Protein AF-A0A9D4JRZ1-F1 (afdb_monomer)

pLDDT: mean 73.46, std 12.64, range [44.56, 87.25]

Foldseek 3Di:
DWDWDDDPNDTKIKDWDWDDDPPAIEIEIDTHPRRPDDDDPPKDKDKPPWDWDADPNHIYTYDDPPMDMDIHDPPPPPPPPPPVVVCVVVVVVVVPPD

Nearest PDB structures (foldseek):
  8x70-assembly3_C  TM=7.665E-01  e=1.468E-02  Homo sapiens
  2oq0-assembly3_C  TM=7.771E-01  e=1.999E-02  Homo sapiens
  5yzp-assembly1_A  TM=7.568E-01  e=3.706E-02  Mus musculus domesticus
  4qgu-assembly1_B  TM=7.749E-01  e=4.193E-02  Homo sapiens
  5z7d-assembly1_A  TM=7.566E-01  e=8.795E-02  Mus musculus

Solvent-accessible surface area (backbone atoms only — not comparable to full-atom values): 6206 Å² total; per-residue (Å²): 97,79,45,77,44,72,61,88,94,43,84,37,49,34,27,51,45,81,48,71,57,100,87,51,71,38,39,36,38,30,50,52,78,58,52,75,58,90,79,55,96,84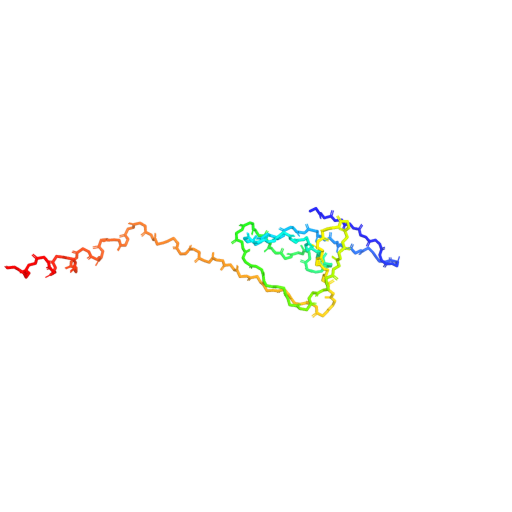,50,49,72,50,77,43,70,58,47,78,44,77,56,98,87,43,50,32,36,37,60,52,98,78,33,48,76,47,79,45,74,70,77,74,74,75,73,63,89,72,65,65,69,79,52,55,72,63,61,54,61,67,72,65,78,119

Structure (mmCIF, N/CA/C/O backbone):
data_AF-A0A9D4JRZ1-F1
#
_entry.id   AF-A0A9D4JRZ1-F1
#
loop_
_atom_site.group_PDB
_atom_site.id
_atom_site.type_symbol
_atom_site.label_atom_id
_atom_site.label_alt_id
_atom_site.label_comp_id
_atom_site.label_asym_id
_atom_site.label_entity_id
_atom_site.label_seq_id
_atom_site.pdbx_PDB_ins_code
_atom_site.Cartn_x
_atom_site.Cartn_y
_atom_site.Cartn_z
_atom_site.occupancy
_atom_site.B_iso_or_equiv
_atom_site.auth_seq_id
_atom_site.auth_comp_id
_atom_site.auth_asym_id
_atom_site.auth_atom_id
_atom_site.pdbx_PDB_model_num
ATOM 1 N N . MET A 1 1 ? -8.845 3.555 -6.463 1.00 57.84 1 MET A N 1
ATOM 2 C CA . MET A 1 1 ? -8.816 4.369 -7.699 1.00 57.84 1 MET A CA 1
ATOM 3 C C . MET A 1 1 ? -7.438 4.187 -8.307 1.00 57.84 1 MET A C 1
ATOM 5 O O . MET A 1 1 ? -6.460 4.399 -7.598 1.00 57.84 1 MET A O 1
ATOM 9 N N . GLU A 1 2 ? -7.357 3.679 -9.534 1.00 73.50 2 GLU A N 1
ATOM 10 C CA . GLU A 1 2 ? -6.080 3.524 -10.242 1.00 73.50 2 GLU A CA 1
ATOM 11 C C . GLU A 1 2 ? -5.784 4.812 -11.004 1.00 73.50 2 GLU A C 1
ATOM 13 O O . GLU A 1 2 ? -6.688 5.413 -11.584 1.00 73.50 2 GLU A O 1
ATOM 18 N N . ARG A 1 3 ? -4.535 5.267 -10.939 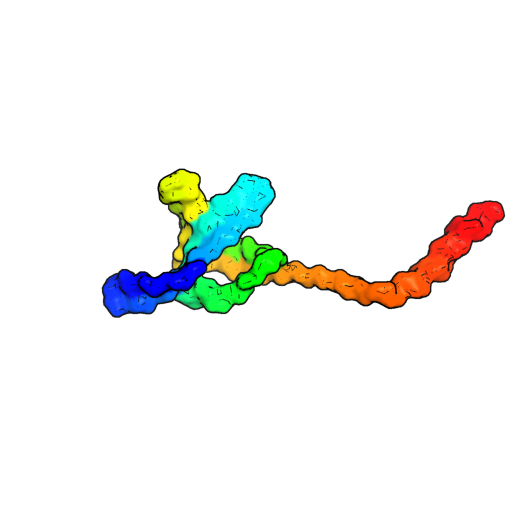1.00 78.56 3 ARG A N 1
ATOM 19 C CA . ARG A 1 3 ? -4.055 6.456 -11.639 1.00 78.56 3 ARG A CA 1
ATOM 20 C C . ARG A 1 3 ? -2.714 6.147 -12.282 1.00 78.56 3 ARG A C 1
ATOM 22 O O . ARG A 1 3 ? -1.881 5.457 -11.697 1.00 78.56 3 ARG A O 1
ATOM 29 N N . GLU A 1 4 ? -2.500 6.677 -13.471 1.00 80.94 4 GLU A N 1
ATOM 30 C CA . GLU A 1 4 ? -1.202 6.627 -14.130 1.00 80.94 4 GLU A CA 1
ATOM 31 C C . GLU A 1 4 ? -0.493 7.955 -13.910 1.00 80.94 4 GLU A C 1
ATOM 33 O O . GLU A 1 4 ? -1.086 9.027 -14.037 1.00 80.94 4 GLU A O 1
ATOM 38 N N . VAL A 1 5 ? 0.769 7.879 -13.504 1.00 82.00 5 VAL A N 1
ATOM 39 C CA . VAL A 1 5 ? 1.607 9.042 -13.238 1.00 82.00 5 VAL A CA 1
ATOM 40 C C . VAL A 1 5 ? 2.870 8.900 -14.068 1.00 82.00 5 VAL A C 1
ATOM 42 O O . VAL A 1 5 ? 3.577 7.894 -13.979 1.00 82.00 5 VAL A O 1
ATOM 45 N N . THR A 1 6 ? 3.171 9.916 -14.868 1.00 79.88 6 THR A N 1
ATOM 46 C CA . THR A 1 6 ? 4.435 9.994 -15.597 1.00 79.88 6 THR A CA 1
ATOM 47 C C . THR A 1 6 ? 5.527 10.430 -14.628 1.00 79.88 6 THR A C 1
ATOM 49 O O . THR A 1 6 ? 5.506 11.551 -14.122 1.00 79.88 6 THR A O 1
ATOM 52 N N . VAL A 1 7 ? 6.478 9.540 -14.343 1.00 77.19 7 VAL A N 1
ATOM 53 C CA . VAL A 1 7 ? 7.659 9.859 -13.532 1.00 77.19 7 VAL A CA 1
ATOM 54 C C . VAL A 1 7 ? 8.855 9.901 -14.476 1.00 77.19 7 VAL A C 1
ATOM 56 O O . VAL A 1 7 ? 9.333 8.865 -14.934 1.00 77.19 7 VAL A O 1
ATOM 59 N N . GLY A 1 8 ? 9.308 11.109 -14.817 1.00 80.94 8 GLY A N 1
ATOM 60 C CA . GLY A 1 8 ? 10.317 11.308 -15.861 1.00 80.94 8 GLY A CA 1
ATOM 61 C C . GLY A 1 8 ? 9.735 11.058 -17.257 1.00 80.94 8 GLY A C 1
ATOM 62 O O . GLY A 1 8 ? 8.832 11.778 -17.671 1.00 80.94 8 GLY A O 1
ATOM 63 N N . SER A 1 9 ? 10.243 10.041 -17.966 1.00 71.88 9 SER A N 1
ATOM 64 C CA . SER A 1 9 ? 9.782 9.604 -19.298 1.00 71.88 9 SER A CA 1
ATOM 65 C C . SER A 1 9 ? 8.939 8.319 -19.286 1.00 71.88 9 SER A C 1
ATOM 67 O O . SER A 1 9 ? 8.475 7.890 -20.341 1.00 71.88 9 SER A O 1
ATOM 69 N N . SER A 1 10 ? 8.717 7.708 -18.115 1.00 73.62 10 SER A N 1
ATOM 70 C CA . SER A 1 10 ? 8.032 6.414 -17.996 1.00 73.62 10 SER A CA 1
ATOM 71 C C . SER A 1 10 ? 6.663 6.540 -17.326 1.00 73.62 10 SER A C 1
ATOM 73 O O . SER A 1 10 ? 6.533 7.101 -16.233 1.00 73.62 10 SER A O 1
ATOM 75 N N . LEU A 1 11 ? 5.642 5.953 -17.959 1.00 80.56 11 LEU A N 1
ATOM 76 C CA . LEU A 1 11 ? 4.304 5.780 -17.390 1.00 80.56 11 LEU A CA 1
ATOM 77 C C . LEU A 1 11 ? 4.366 4.782 -16.229 1.00 80.56 11 LEU A C 1
ATOM 79 O O . LEU A 1 11 ? 4.776 3.635 -16.398 1.00 80.56 11 LEU A O 1
ATOM 83 N N . THR A 1 12 ? 3.982 5.225 -15.032 1.00 81.88 12 THR A N 1
ATOM 84 C CA . THR A 1 12 ? 3.952 4.389 -13.829 1.00 81.88 12 THR A CA 1
ATOM 85 C C . THR A 1 12 ? 2.527 4.274 -13.303 1.00 81.88 12 THR A C 1
ATOM 87 O O . THR A 1 12 ? 1.864 5.279 -13.054 1.00 81.88 12 THR A O 1
ATOM 90 N N . ARG A 1 13 ? 2.068 3.039 -13.079 1.00 84.00 13 ARG A N 1
ATOM 91 C CA . ARG A 1 13 ? 0.780 2.768 -12.428 1.00 84.00 13 ARG A CA 1
ATOM 92 C C . ARG A 1 13 ? 0.891 2.990 -10.922 1.00 84.00 13 ARG A C 1
ATOM 94 O O . ARG A 1 13 ? 1.840 2.528 -10.279 1.00 84.00 13 ARG A O 1
ATOM 101 N N . VAL A 1 14 ? -0.088 3.701 -10.379 1.00 85.88 14 VAL A N 1
ATOM 102 C CA . VAL A 1 14 ? -0.224 4.003 -8.956 1.00 85.88 14 VAL A CA 1
ATOM 103 C C . VAL A 1 14 ? -1.649 3.684 -8.526 1.00 85.88 14 VAL A C 1
ATOM 105 O O . VAL A 1 14 ? -2.619 4.021 -9.208 1.00 85.88 14 VAL A O 1
ATOM 108 N N . LYS A 1 15 ? -1.796 3.040 -7.371 1.00 85.44 15 LYS A N 1
ATOM 109 C CA . LYS A 1 15 ? -3.101 2.639 -6.848 1.00 85.44 15 LYS A CA 1
ATOM 110 C C . LYS A 1 15 ? -3.249 3.054 -5.401 1.00 85.44 15 LYS A C 1
ATOM 112 O O . LYS A 1 15 ? -2.467 2.653 -4.548 1.00 85.44 15 LYS A O 1
ATOM 117 N N . ASP A 1 16 ? -4.291 3.824 -5.131 1.00 85.12 16 ASP A N 1
ATOM 118 C CA . ASP A 1 16 ? -4.600 4.266 -3.779 1.00 85.12 16 ASP A CA 1
ATOM 119 C C . ASP A 1 16 ? -5.609 3.303 -3.132 1.00 85.12 16 ASP A C 1
ATOM 121 O O . ASP A 1 16 ? -6.683 3.046 -3.695 1.00 85.12 16 ASP A O 1
ATOM 125 N N . ILE A 1 17 ? -5.274 2.808 -1.939 1.00 85.31 17 ILE A N 1
ATOM 126 C CA . ILE A 1 17 ? -6.108 1.955 -1.087 1.00 85.31 17 ILE A CA 1
ATOM 127 C C . ILE A 1 17 ? -6.288 2.639 0.263 1.00 85.31 17 ILE A C 1
ATOM 129 O O . ILE A 1 17 ? -5.338 3.154 0.844 1.00 85.31 17 ILE A O 1
ATOM 133 N N . THR A 1 18 ? -7.500 2.607 0.799 1.00 85.31 18 THR A N 1
ATOM 134 C CA . THR A 1 18 ? -7.764 3.068 2.162 1.00 85.31 18 THR A CA 1
ATOM 135 C C . THR A 1 18 ? -7.762 1.873 3.100 1.00 85.31 18 THR A C 1
ATOM 137 O O . THR A 1 18 ? -8.551 0.949 2.920 1.00 85.31 18 THR A O 1
ATOM 140 N N . ILE A 1 19 ? -6.884 1.898 4.099 1.00 84.44 19 ILE A N 1
ATOM 141 C CA . ILE A 1 19 ? -6.830 0.899 5.164 1.00 84.44 19 ILE A CA 1
ATOM 142 C C . ILE A 1 19 ? -7.346 1.566 6.433 1.00 84.44 19 ILE A C 1
ATOM 144 O O . ILE A 1 19 ? -6.964 2.689 6.768 1.00 84.44 19 ILE A O 1
ATOM 148 N N . SER A 1 20 ? -8.249 0.889 7.127 1.00 82.00 20 SER A N 1
ATOM 149 C CA . SER A 1 20 ? -8.773 1.338 8.410 1.00 82.00 20 SER A CA 1
ATOM 150 C C . SER A 1 20 ? -8.521 0.274 9.458 1.00 82.00 20 SER A C 1
ATOM 152 O O . SER A 1 20 ? -8.885 -0.882 9.256 1.00 82.00 20 SER A O 1
ATOM 154 N N . ASP A 1 21 ? -7.944 0.698 10.569 1.00 81.62 21 ASP A N 1
ATOM 155 C CA . ASP A 1 21 ? -7.948 -0.048 11.818 1.00 81.62 21 ASP A CA 1
ATOM 156 C C . ASP A 1 21 ? -8.973 0.586 12.777 1.00 81.62 21 ASP A C 1
ATOM 158 O O . ASP A 1 21 ? -9.524 1.656 12.499 1.00 81.62 21 ASP A O 1
ATOM 162 N N . ASN A 1 22 ? -9.212 -0.042 13.925 1.00 79.38 22 ASN A N 1
ATOM 163 C CA . ASN A 1 22 ? -10.165 0.409 14.940 1.00 79.38 22 ASN A CA 1
ATOM 164 C C . ASN A 1 22 ? -9.914 1.845 15.425 1.00 79.38 22 ASN A C 1
ATOM 166 O O . ASN A 1 22 ? -10.836 2.497 15.909 1.00 79.38 22 ASN A O 1
ATOM 170 N N . ARG A 1 23 ? -8.675 2.340 15.326 1.00 74.75 23 ARG A N 1
ATOM 171 C CA . ARG A 1 23 ? -8.315 3.698 15.755 1.00 74.75 23 ARG A CA 1
ATOM 172 C C . ARG A 1 23 ? -8.128 4.667 14.605 1.00 74.75 23 ARG A C 1
ATOM 174 O O . ARG A 1 23 ? -8.569 5.806 14.722 1.00 74.75 23 ARG A O 1
ATOM 181 N N . TRP A 1 24 ? -7.469 4.258 13.525 1.00 74.06 24 TRP A N 1
ATOM 182 C CA . TRP A 1 24 ? -6.986 5.187 12.506 1.00 74.06 24 TRP A CA 1
ATOM 183 C C . TRP A 1 24 ? -7.307 4.712 11.098 1.00 74.06 24 TRP A C 1
ATOM 185 O O . TRP A 1 24 ? -7.324 3.519 10.795 1.00 74.06 24 TRP A O 1
ATOM 195 N N . ARG A 1 25 ? -7.522 5.688 10.219 1.00 82.31 25 ARG A N 1
ATOM 196 C CA . ARG A 1 25 ? -7.672 5.486 8.783 1.00 82.31 25 ARG A CA 1
ATOM 197 C C . ARG A 1 25 ? -6.455 6.070 8.093 1.00 82.31 25 ARG A C 1
ATOM 199 O O . ARG A 1 25 ? -6.102 7.220 8.331 1.00 82.31 25 ARG A O 1
ATOM 206 N N . VAL A 1 26 ? -5.825 5.270 7.249 1.00 85.62 26 VAL A N 1
ATOM 207 C CA . VAL A 1 26 ? -4.603 5.639 6.544 1.00 85.62 26 VAL A CA 1
ATOM 208 C C . VAL A 1 26 ? -4.773 5.304 5.075 1.00 85.62 26 VAL A C 1
ATOM 210 O O . VAL A 1 26 ? -5.312 4.257 4.709 1.00 85.62 26 VAL A O 1
ATOM 213 N N . LYS A 1 27 ? -4.322 6.211 4.215 1.00 87.00 27 LYS A N 1
ATOM 214 C CA . LYS A 1 27 ? -4.391 6.021 2.772 1.00 87.00 27 LYS A CA 1
ATOM 215 C C . LYS A 1 27 ? -3.044 5.507 2.265 1.00 87.00 27 LYS A C 1
ATOM 217 O O . LYS A 1 27 ? -2.036 6.201 2.337 1.00 87.00 27 LYS A O 1
ATOM 222 N N . LEU A 1 28 ? -3.026 4.272 1.782 1.00 86.25 28 LEU A N 1
ATOM 223 C CA . LEU A 1 28 ? -1.861 3.591 1.232 1.00 86.25 28 LEU A CA 1
ATOM 224 C C . LEU A 1 28 ? -1.782 3.817 -0.282 1.00 86.25 28 LEU A C 1
ATOM 226 O O . LEU A 1 28 ? -2.727 3.536 -1.011 1.00 86.25 28 LEU A O 1
ATOM 230 N N . THR A 1 29 ? -0.637 4.292 -0.755 1.00 87.25 29 THR A N 1
ATOM 231 C CA . THR A 1 29 ? -0.326 4.488 -2.171 1.00 87.25 29 THR A CA 1
ATOM 232 C C . THR A 1 29 ? 0.616 3.381 -2.630 1.00 87.25 29 THR A C 1
ATOM 234 O O . THR A 1 29 ? 1.781 3.324 -2.221 1.00 87.25 29 THR A O 1
ATOM 237 N N . LEU A 1 30 ? 0.096 2.491 -3.470 1.00 85.50 30 LEU A N 1
ATOM 238 C CA . LEU A 1 30 ? 0.828 1.403 -4.104 1.00 85.50 30 LEU A CA 1
ATOM 239 C C . LEU A 1 30 ? 1.464 1.870 -5.411 1.00 85.50 30 LEU A C 1
ATOM 241 O O . LEU A 1 30 ? 0.864 2.652 -6.146 1.00 85.50 30 LEU A O 1
ATOM 245 N N . TRP A 1 31 ? 2.645 1.340 -5.719 1.00 85.19 31 TRP A N 1
ATOM 246 C CA . TRP A 1 31 ? 3.419 1.699 -6.905 1.00 85.19 31 TRP A CA 1
ATOM 247 C C . TRP A 1 31 ? 3.744 0.466 -7.748 1.00 85.19 31 TRP A C 1
ATOM 249 O O . TRP A 1 31 ? 4.129 -0.567 -7.200 1.00 85.19 31 TRP A O 1
ATOM 259 N N . ARG A 1 32 ? 3.667 0.600 -9.080 1.00 84.88 32 ARG A N 1
ATOM 260 C CA . ARG A 1 32 ? 4.103 -0.418 -10.059 1.00 84.88 32 ARG A CA 1
ATOM 261 C C . ARG A 1 32 ? 3.479 -1.791 -9.767 1.00 84.88 32 ARG A C 1
ATOM 263 O O . ARG A 1 32 ? 2.264 -1.875 -9.637 1.00 84.88 32 ARG A O 1
ATOM 270 N N . GLU A 1 33 ? 4.305 -2.824 -9.620 1.00 81.19 33 GLU A N 1
ATOM 271 C CA . GLU A 1 33 ? 3.933 -4.224 -9.380 1.00 81.19 33 GLU A CA 1
ATOM 272 C C . GLU A 1 33 ? 3.081 -4.415 -8.119 1.00 81.19 33 GLU A C 1
ATOM 274 O O . GLU A 1 33 ? 2.231 -5.300 -8.065 1.00 81.19 33 GLU A O 1
ATOM 279 N N . ALA A 1 34 ? 3.227 -3.541 -7.115 1.00 75.81 34 ALA A N 1
ATOM 280 C CA . ALA A 1 34 ? 2.387 -3.602 -5.925 1.00 75.81 34 ALA A CA 1
ATOM 281 C C . ALA A 1 34 ? 0.903 -3.335 -6.239 1.00 75.81 34 ALA A C 1
ATOM 283 O O . ALA A 1 34 ? 0.044 -3.757 -5.470 1.00 75.81 34 ALA A O 1
ATOM 284 N N . CYS A 1 35 ? 0.581 -2.662 -7.354 1.00 79.88 35 CYS A N 1
ATOM 285 C CA . CYS A 1 35 ? -0.798 -2.357 -7.757 1.00 79.88 35 CYS A CA 1
ATOM 286 C C . CYS A 1 35 ? -1.610 -3.602 -8.134 1.00 79.88 35 CYS A C 1
ATOM 288 O O . CYS A 1 35 ? -2.834 -3.596 -7.964 1.00 79.88 35 CYS A O 1
ATOM 290 N N . ASP A 1 36 ? -0.938 -4.650 -8.613 1.00 78.94 36 ASP A N 1
ATOM 291 C CA . ASP A 1 36 ? -1.573 -5.897 -9.047 1.00 78.94 36 ASP A CA 1
ATOM 292 C C . ASP A 1 36 ? -1.847 -6.848 -7.863 1.00 78.94 36 ASP A C 1
ATOM 294 O O . ASP A 1 36 ? -2.411 -7.930 -8.030 1.00 78.94 36 ASP A O 1
ATOM 298 N N . MET A 1 37 ? -1.508 -6.432 -6.635 1.00 76.88 37 MET A N 1
ATOM 299 C CA . MET A 1 37 ? -1.769 -7.202 -5.425 1.00 76.88 37 MET A CA 1
ATOM 300 C C . MET A 1 37 ? -3.285 -7.356 -5.172 1.00 76.88 37 MET A C 1
ATOM 302 O O . MET A 1 37 ? -4.009 -6.352 -5.067 1.00 76.88 37 MET A O 1
ATOM 306 N N . PRO A 1 38 ? -3.790 -8.599 -5.026 1.00 71.44 38 PRO A N 1
ATOM 307 C CA . PRO A 1 38 ? -5.199 -8.847 -4.761 1.00 71.44 38 PRO A CA 1
ATOM 308 C C . PRO A 1 38 ? -5.549 -8.446 -3.325 1.00 71.44 38 PRO A C 1
ATOM 310 O O . PRO A 1 38 ? -5.237 -9.151 -2.368 1.00 71.44 38 PRO A O 1
ATOM 313 N N . HIS A 1 39 ? -6.265 -7.337 -3.183 1.00 73.12 39 HIS A N 1
ATOM 314 C CA . HIS A 1 39 ? -6.844 -6.889 -1.922 1.00 73.12 39 HIS A CA 1
ATOM 315 C C . HIS A 1 39 ? -8.364 -6.998 -2.013 1.00 73.12 39 HIS A C 1
ATOM 317 O O . HIS A 1 39 ? -8.994 -6.449 -2.916 1.00 73.12 39 HIS A O 1
ATOM 323 N N . ARG A 1 40 ? -8.965 -7.720 -1.066 1.00 74.62 40 ARG A N 1
ATOM 324 C CA . ARG A 1 40 ? -10.416 -7.728 -0.849 1.00 74.62 40 ARG A CA 1
ATOM 325 C C . ARG A 1 40 ? -10.722 -7.128 0.524 1.00 74.62 40 ARG A C 1
ATOM 327 O O . ARG A 1 40 ? -9.927 -7.344 1.445 1.00 74.62 40 ARG A O 1
ATOM 334 N N . PRO A 1 41 ? -11.853 -6.421 0.693 1.00 73.12 41 PRO A N 1
ATOM 335 C CA . PRO A 1 41 ? -12.324 -6.016 2.015 1.00 73.12 41 PRO A CA 1
ATOM 336 C C . PRO A 1 41 ? -12.366 -7.231 2.955 1.00 73.12 41 PRO A C 1
ATOM 338 O O . PRO A 1 41 ? -12.869 -8.283 2.566 1.00 73.12 41 PRO A O 1
ATOM 341 N N . GLY A 1 42 ? -11.787 -7.107 4.152 1.00 75.00 42 GLY A N 1
ATOM 342 C CA . GLY A 1 42 ? -11.654 -8.213 5.114 1.00 75.00 42 GLY A CA 1
ATOM 343 C C . GLY A 1 42 ? -10.347 -9.013 5.023 1.00 75.00 42 GLY A C 1
ATOM 344 O O . GLY A 1 42 ? -10.162 -9.964 5.773 1.00 75.00 42 GLY A O 1
ATOM 345 N N . THR A 1 43 ? -9.422 -8.638 4.136 1.00 75.81 43 THR A N 1
ATOM 346 C CA . THR A 1 43 ? -8.064 -9.207 4.112 1.00 75.81 43 THR A CA 1
ATOM 347 C C . THR A 1 43 ? -7.145 -8.383 5.010 1.00 75.81 43 THR A C 1
ATOM 349 O O . THR A 1 43 ? -7.178 -7.154 4.950 1.00 75.81 43 THR A O 1
ATOM 352 N N . PHE A 1 44 ? -6.301 -9.034 5.812 1.00 81.31 44 PHE A N 1
ATOM 353 C CA . PHE A 1 44 ? -5.284 -8.335 6.596 1.00 81.31 44 PHE A CA 1
ATOM 354 C C . PHE A 1 44 ? -4.043 -8.098 5.740 1.00 81.31 44 PHE A C 1
ATOM 356 O O . PHE A 1 44 ? -3.600 -8.978 5.005 1.00 81.31 44 PHE A O 1
ATOM 363 N N . ILE A 1 45 ? -3.474 -6.899 5.822 1.00 83.56 45 ILE A N 1
ATOM 364 C CA . ILE A 1 45 ? -2.289 -6.520 5.054 1.00 83.56 45 ILE A CA 1
ATOM 365 C C . ILE A 1 45 ? -1.255 -5.990 6.039 1.00 83.56 45 ILE A C 1
ATOM 367 O O . ILE A 1 45 ? -1.534 -5.059 6.791 1.00 83.56 45 ILE A O 1
ATOM 371 N N . GLN A 1 46 ? -0.060 -6.569 6.020 1.00 84.00 46 GLN A N 1
ATOM 372 C CA . GLN A 1 46 ? 1.098 -6.053 6.732 1.00 84.00 46 GLN A CA 1
ATOM 373 C C . GLN A 1 46 ? 1.986 -5.316 5.744 1.00 84.00 46 GLN A C 1
ATOM 375 O O . GLN A 1 46 ? 2.391 -5.859 4.717 1.00 84.00 46 GLN A O 1
ATOM 380 N N . VAL A 1 47 ? 2.293 -4.069 6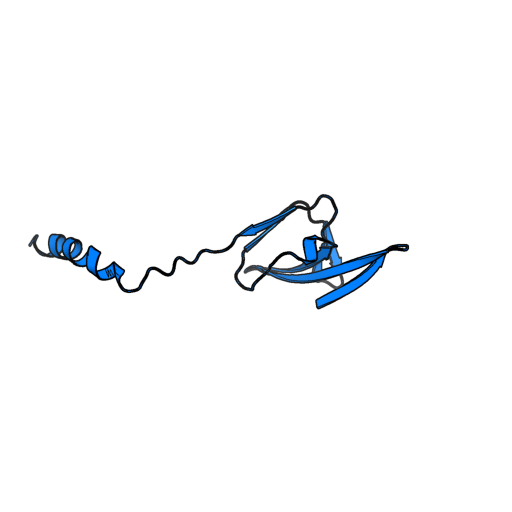.076 1.00 84.94 47 VAL A N 1
ATOM 381 C CA . VAL A 1 47 ? 3.200 -3.231 5.302 1.00 84.94 47 VAL A CA 1
ATOM 382 C C . VAL A 1 47 ? 4.422 -2.943 6.163 1.00 84.94 47 VAL A C 1
ATOM 384 O O . VAL A 1 47 ? 4.295 -2.445 7.279 1.00 84.94 47 VAL A O 1
ATOM 387 N N . THR A 1 48 ? 5.609 -3.249 5.651 1.00 84.69 48 THR A N 1
ATOM 388 C CA . THR A 1 48 ? 6.887 -3.035 6.337 1.00 84.69 48 THR A CA 1
ATOM 389 C C . THR A 1 48 ? 7.743 -2.057 5.537 1.00 84.69 48 THR A C 1
ATOM 391 O O . THR A 1 48 ? 7.766 -2.111 4.308 1.00 84.69 48 THR A O 1
ATOM 394 N N . ASN A 1 49 ? 8.454 -1.158 6.230 1.00 83.12 49 ASN A N 1
ATOM 395 C CA . ASN A 1 49 ? 9.309 -0.119 5.635 1.00 83.12 49 ASN A CA 1
ATOM 396 C C . ASN A 1 49 ? 8.581 0.833 4.664 1.00 83.12 49 ASN A C 1
ATOM 398 O O . ASN A 1 49 ? 9.132 1.227 3.635 1.00 83.12 49 ASN A O 1
ATOM 402 N N . ALA A 1 50 ? 7.341 1.210 4.982 1.00 83.94 50 ALA A N 1
ATOM 403 C CA . ALA A 1 50 ? 6.632 2.264 4.259 1.00 83.94 50 ALA A CA 1
ATOM 404 C C . ALA A 1 50 ? 7.076 3.660 4.716 1.00 83.94 50 ALA A C 1
ATOM 406 O O . ALA A 1 50 ? 7.431 3.867 5.876 1.00 83.94 50 ALA A O 1
ATOM 407 N N . VAL A 1 51 ? 7.012 4.624 3.799 1.00 84.31 51 VAL A N 1
ATOM 408 C CA . VAL A 1 51 ? 7.264 6.035 4.102 1.00 84.31 51 VAL A CA 1
ATOM 409 C C . VAL A 1 51 ? 5.943 6.697 4.461 1.00 84.31 51 VAL A C 1
ATOM 411 O O . VAL A 1 51 ? 4.986 6.640 3.688 1.00 84.31 51 VAL A O 1
ATOM 414 N N . THR A 1 52 ? 5.885 7.335 5.625 1.00 85.81 52 THR A N 1
ATOM 415 C CA . THR A 1 52 ? 4.738 8.141 6.042 1.00 85.81 52 THR A CA 1
ATOM 416 C C . THR A 1 52 ? 4.853 9.556 5.489 1.00 85.81 52 THR A C 1
ATOM 418 O O . THR A 1 52 ? 5.921 10.165 5.482 1.00 85.81 52 THR A O 1
ATOM 421 N N . ASN A 1 53 ? 3.735 10.097 5.023 1.00 83.06 53 ASN A N 1
ATOM 422 C CA . ASN A 1 53 ? 3.605 11.493 4.641 1.00 83.06 53 ASN A CA 1
ATOM 423 C C . ASN A 1 53 ? 2.279 12.019 5.193 1.00 83.06 53 ASN A C 1
ATOM 425 O O . ASN A 1 53 ? 1.284 11.305 5.172 1.00 83.06 53 ASN A O 1
ATOM 429 N N . VAL A 1 54 ? 2.250 13.241 5.710 1.00 83.62 54 VAL A N 1
ATOM 430 C CA . VAL A 1 54 ? 1.011 13.858 6.189 1.00 83.62 54 VAL A CA 1
ATOM 431 C C . VAL A 1 54 ? 0.609 14.915 5.177 1.00 83.62 54 VAL A C 1
ATOM 433 O O . VAL A 1 54 ? 1.322 15.897 4.978 1.00 83.62 54 VAL A O 1
ATOM 436 N N . HIS A 1 55 ? -0.540 14.726 4.535 1.00 78.19 55 HIS A N 1
ATOM 437 C CA . HIS A 1 55 ? -1.066 15.680 3.567 1.00 78.19 55 HIS A CA 1
ATOM 438 C C . HIS A 1 55 ? -2.482 16.087 3.954 1.00 78.19 55 HIS A C 1
ATOM 440 O O . HIS A 1 55 ? -3.354 15.239 4.102 1.00 78.19 55 HIS A O 1
ATOM 446 N N . ARG A 1 56 ? -2.717 17.398 4.109 1.00 77.00 56 ARG A N 1
ATOM 447 C CA . ARG A 1 56 ? -4.031 17.971 4.475 1.00 77.00 56 ARG A CA 1
A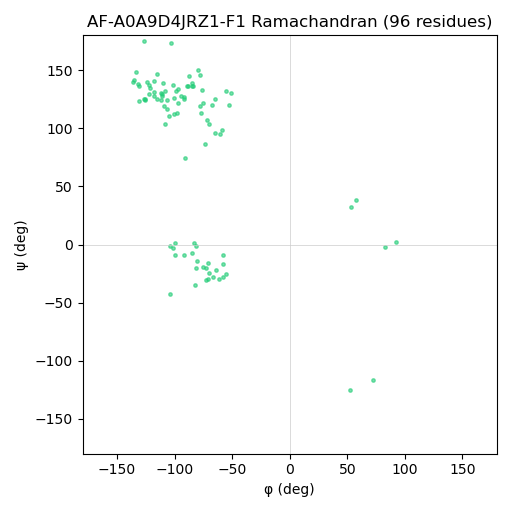TOM 448 C C . ARG A 1 56 ? -4.652 17.359 5.746 1.00 77.00 56 ARG A C 1
ATOM 450 O O . ARG A 1 56 ? -5.868 17.267 5.852 1.00 77.00 56 ARG A O 1
ATOM 457 N N . GLY A 1 57 ? -3.819 16.945 6.703 1.00 78.00 57 GLY A N 1
ATOM 458 C CA . GLY A 1 57 ? -4.261 16.307 7.951 1.00 78.00 57 GLY A CA 1
ATOM 459 C C . GLY A 1 57 ? -4.546 14.805 7.839 1.00 78.00 57 GLY A C 1
ATOM 460 O O . GLY A 1 57 ? -4.838 14.176 8.850 1.00 78.00 57 GLY A O 1
ATOM 461 N N . GLU A 1 58 ? -4.414 14.213 6.650 1.00 76.50 58 GLU A N 1
ATOM 462 C CA . GLU A 1 58 ? -4.505 12.768 6.453 1.00 76.50 58 GLU A CA 1
ATOM 463 C C . GLU A 1 58 ? -3.110 12.140 6.411 1.00 76.50 58 GLU A C 1
ATOM 465 O O . GLU A 1 58 ? -2.205 12.615 5.716 1.00 76.50 58 GLU A O 1
ATOM 470 N N . THR A 1 59 ? -2.942 11.037 7.138 1.00 80.69 59 THR A N 1
ATOM 471 C CA . THR A 1 59 ? -1.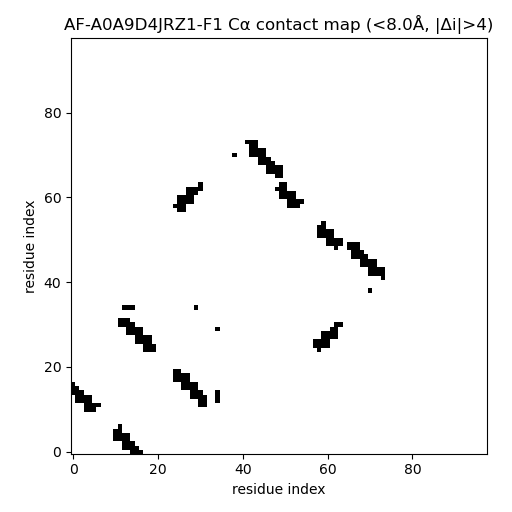729 10.226 7.055 1.00 80.69 59 THR A CA 1
ATOM 472 C C . THR A 1 59 ? -1.790 9.365 5.798 1.00 80.69 59 THR A C 1
ATOM 474 O O . THR A 1 59 ? -2.678 8.525 5.620 1.00 80.69 59 THR A O 1
ATOM 477 N N . LEU A 1 60 ? -0.817 9.579 4.924 1.00 84.19 60 LEU A N 1
ATOM 478 C CA . LEU A 1 60 ? -0.545 8.805 3.727 1.00 84.19 60 LEU A CA 1
ATOM 479 C C . LEU A 1 60 ? 0.621 7.858 3.997 1.00 84.19 60 LEU A C 1
ATOM 481 O O . LEU A 1 60 ? 1.643 8.245 4.564 1.00 84.19 60 LEU A O 1
ATOM 485 N N . LEU A 1 61 ? 0.488 6.622 3.539 1.00 84.25 61 LEU A N 1
ATOM 486 C CA . LEU A 1 61 ? 1.589 5.676 3.448 1.00 84.25 61 LEU A CA 1
ATOM 487 C C . LEU A 1 61 ? 1.966 5.518 1.984 1.00 84.25 61 LEU A C 1
ATOM 489 O O . LEU A 1 61 ? 1.128 5.166 1.159 1.00 84.25 61 LEU A O 1
ATOM 493 N N . SER A 1 62 ? 3.229 5.753 1.664 1.00 83.00 62 SER A N 1
ATOM 494 C CA . SER A 1 62 ? 3.781 5.556 0.330 1.00 83.00 62 SER A CA 1
ATOM 495 C C . SER A 1 62 ? 4.740 4.381 0.342 1.00 83.00 62 SER A C 1
ATOM 497 O O . SER A 1 62 ? 5.657 4.307 1.166 1.00 83.00 62 SER A O 1
ATOM 499 N N . LEU A 1 63 ? 4.539 3.465 -0.601 1.00 81.62 63 LEU A N 1
ATOM 500 C CA . LEU A 1 63 ? 5.478 2.381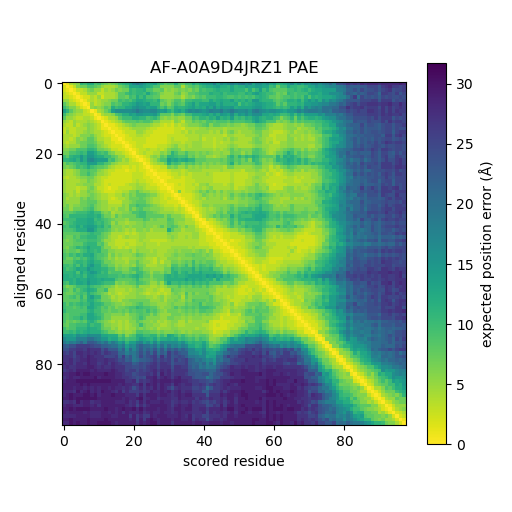 -0.837 1.00 81.62 63 LEU A CA 1
ATOM 501 C C . LEU A 1 63 ? 6.690 2.867 -1.626 1.00 81.62 63 LEU A C 1
ATOM 503 O O . LEU A 1 63 ? 6.590 3.738 -2.487 1.00 81.62 63 LEU A O 1
ATOM 507 N N . THR A 1 64 ? 7.840 2.283 -1.323 1.00 77.75 64 THR A N 1
ATOM 508 C CA . THR A 1 64 ? 9.106 2.527 -2.019 1.00 77.75 64 THR A CA 1
ATOM 509 C C . THR A 1 64 ? 9.698 1.198 -2.471 1.00 77.75 64 THR A C 1
ATOM 511 O O . THR A 1 64 ? 9.206 0.130 -2.122 1.00 77.75 64 THR A O 1
ATOM 514 N N . SER A 1 65 ? 10.803 1.224 -3.210 1.00 75.62 65 SER A N 1
ATOM 515 C CA . SER A 1 65 ? 11.516 0.007 -3.622 1.00 75.62 65 SER A CA 1
ATOM 516 C C . SER A 1 65 ? 11.991 -0.880 -2.459 1.00 75.62 65 SER A C 1
ATOM 518 O O . SER A 1 65 ? 12.306 -2.043 -2.680 1.00 75.62 65 SER A O 1
ATOM 520 N N . ARG A 1 66 ? 12.042 -0.356 -1.225 1.00 78.69 66 ARG A N 1
ATOM 521 C CA . ARG A 1 66 ? 12.440 -1.100 -0.014 1.00 78.69 66 ARG A CA 1
ATOM 522 C C . ARG A 1 66 ? 11.268 -1.540 0.861 1.00 78.6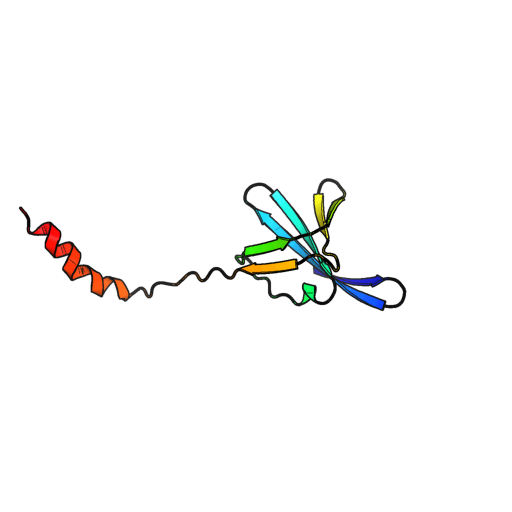9 66 ARG A C 1
ATOM 524 O O . ARG A 1 66 ? 11.490 -2.166 1.897 1.00 78.69 66 ARG A O 1
ATOM 531 N N . SER A 1 67 ? 10.044 -1.164 0.500 1.00 78.75 67 SER A N 1
ATOM 532 C CA . SER A 1 67 ? 8.866 -1.539 1.275 1.00 78.75 67 SER A CA 1
ATOM 533 C C . SER A 1 67 ? 8.377 -2.920 0.867 1.00 78.75 67 SER A C 1
ATOM 535 O O . SER A 1 67 ? 8.264 -3.208 -0.323 1.00 78.75 67 SER A O 1
ATOM 537 N N . PHE A 1 68 ? 8.036 -3.737 1.857 1.00 80.19 68 PHE A N 1
ATOM 538 C CA . PHE A 1 68 ? 7.491 -5.073 1.654 1.00 80.19 68 PHE A CA 1
ATOM 539 C C . PHE A 1 68 ? 6.026 -5.094 2.069 1.00 80.19 68 PHE A C 1
ATOM 541 O O . PHE A 1 68 ? 5.656 -4.520 3.095 1.00 80.19 68 PHE A O 1
ATOM 548 N N . ILE A 1 69 ? 5.197 -5.771 1.278 1.00 83.00 69 ILE A N 1
ATOM 549 C CA . ILE A 1 69 ? 3.793 -6.005 1.605 1.00 83.00 69 ILE A CA 1
ATOM 550 C C . ILE A 1 69 ? 3.572 -7.503 1.730 1.00 83.00 69 ILE A C 1
ATOM 552 O O . ILE A 1 69 ? 3.944 -8.265 0.840 1.00 83.00 69 ILE A O 1
ATOM 556 N N . GLN A 1 70 ? 2.919 -7.911 2.808 1.00 82.19 70 GLN A N 1
ATOM 557 C CA . GLN A 1 70 ? 2.443 -9.271 3.008 1.00 82.19 70 GLN A CA 1
ATOM 558 C C . GLN A 1 70 ? 0.933 -9.252 3.210 1.00 82.19 70 GLN A C 1
ATOM 560 O O . GLN A 1 70 ? 0.395 -8.423 3.942 1.00 82.19 70 GLN A O 1
ATOM 565 N N . VAL A 1 71 ? 0.242 -10.161 2.529 1.00 80.94 71 VAL A N 1
ATOM 566 C CA . VAL A 1 71 ? -1.216 -10.266 2.560 1.00 80.94 71 VAL A CA 1
ATOM 567 C C . VAL A 1 71 ? -1.590 -11.528 3.317 1.00 80.94 71 VAL A C 1
ATOM 569 O O . VAL A 1 71 ? -1.258 -12.634 2.896 1.00 80.94 71 VAL A O 1
ATOM 572 N N . TYR A 1 72 ? -2.319 -11.361 4.411 1.00 79.06 72 TYR A N 1
ATOM 573 C CA . TYR A 1 72 ? -2.854 -12.447 5.213 1.00 79.06 72 TYR A CA 1
ATOM 574 C C . TYR A 1 72 ? -4.324 -12.647 4.864 1.00 79.06 72 TYR A C 1
ATOM 576 O O . TYR A 1 72 ? -5.189 -11.813 5.150 1.00 79.06 72 TYR A O 1
ATOM 584 N N . LYS A 1 73 ? -4.618 -13.785 4.236 1.00 72.00 73 LYS A N 1
ATOM 585 C CA . LYS A 1 73 ? -5.995 -14.235 4.054 1.00 72.00 73 LYS A CA 1
ATOM 586 C C . LYS A 1 73 ? -6.495 -14.781 5.383 1.00 72.00 73 LYS A C 1
ATOM 588 O O . LYS A 1 73 ? -5.933 -15.739 5.906 1.00 72.00 73 LYS A O 1
ATOM 593 N N . ILE A 1 74 ? -7.574 -14.202 5.899 1.00 66.56 74 ILE A N 1
ATOM 594 C CA . ILE A 1 74 ? -8.343 -14.854 6.953 1.00 66.56 74 ILE A CA 1
ATOM 595 C C . ILE A 1 74 ? -9.032 -16.043 6.294 1.00 66.56 74 ILE A C 1
ATOM 597 O O . ILE A 1 74 ? -10.009 -15.884 5.561 1.00 66.56 74 ILE A O 1
ATOM 601 N N . ALA A 1 75 ? -8.514 -17.241 6.534 1.00 57.19 75 ALA A N 1
ATOM 602 C CA . ALA A 1 75 ? -9.306 -18.440 6.360 1.00 57.19 75 ALA A CA 1
ATOM 603 C C . ALA A 1 75 ? -10.290 -18.480 7.531 1.00 57.19 75 ALA A C 1
ATOM 605 O O . ALA A 1 75 ? -10.009 -19.059 8.577 1.00 57.19 75 ALA A O 1
ATOM 606 N N . ILE A 1 76 ? -11.440 -17.820 7.380 1.00 56.03 76 ILE A N 1
ATOM 607 C CA . ILE A 1 76 ? -12.608 -18.210 8.164 1.00 56.03 76 ILE A CA 1
ATOM 608 C C . ILE A 1 76 ? -12.939 -19.607 7.666 1.00 56.03 76 ILE A C 1
ATOM 610 O O . ILE A 1 76 ? -13.531 -19.785 6.604 1.00 56.03 76 ILE A O 1
ATOM 614 N N . MET A 1 77 ? -12.442 -20.598 8.398 1.00 44.56 77 MET A N 1
ATOM 615 C CA . MET A 1 77 ? -12.884 -21.971 8.281 1.00 44.56 77 MET A CA 1
ATOM 616 C C . MET A 1 77 ? -14.377 -21.921 8.592 1.00 44.56 77 MET A C 1
ATOM 618 O O . MET A 1 77 ? -14.780 -21.811 9.749 1.00 44.56 77 MET A O 1
ATOM 622 N N . SER A 1 78 ? -15.209 -21.897 7.554 1.00 53.72 78 SER A N 1
ATOM 623 C CA . SER A 1 78 ? -16.609 -22.253 7.691 1.00 53.72 78 SER A CA 1
ATOM 624 C C . SER A 1 78 ? -16.598 -23.691 8.183 1.00 53.72 78 SER A C 1
ATOM 626 O O . SER A 1 78 ? -16.407 -24.613 7.391 1.00 53.72 78 SER A O 1
ATOM 628 N N . PHE A 1 79 ? -16.695 -23.875 9.501 1.00 51.88 79 PHE A N 1
ATOM 629 C CA . PHE A 1 79 ? -17.012 -25.175 10.063 1.00 51.88 79 PHE A CA 1
ATOM 630 C C . PHE A 1 79 ? -18.288 -25.629 9.352 1.00 51.88 79 PHE A C 1
ATOM 632 O O . PHE A 1 79 ? -19.275 -24.885 9.382 1.00 51.88 79 PHE A O 1
ATOM 639 N N . PRO A 1 80 ? -18.267 -26.767 8.637 1.00 61.97 80 PRO A N 1
ATOM 640 C CA . PRO A 1 80 ? -19.476 -27.268 8.015 1.00 61.97 80 PRO A CA 1
ATOM 641 C C . PRO A 1 80 ? -20.537 -27.410 9.117 1.00 61.97 80 PRO A C 1
ATOM 643 O O . PRO A 1 80 ? -20.227 -27.951 10.183 1.00 61.97 80 PRO A O 1
ATOM 646 N N . PRO A 1 81 ? -21.771 -26.917 8.906 1.00 59.03 81 PRO A N 1
ATOM 647 C CA . PRO A 1 81 ? -22.837 -26.998 9.906 1.00 59.03 81 PRO A CA 1
ATOM 648 C C . PRO A 1 81 ? -23.167 -28.440 10.343 1.00 59.03 81 PRO A C 1
ATOM 650 O O . PRO A 1 81 ? -23.845 -28.629 11.350 1.00 59.03 81 PRO A O 1
ATOM 653 N N . ASP A 1 82 ? -22.616 -29.452 9.669 1.00 57.06 82 ASP A N 1
ATOM 654 C CA . ASP A 1 82 ? -22.895 -30.867 9.912 1.00 57.06 82 ASP A CA 1
ATOM 655 C C . ASP A 1 82 ? -21.947 -31.552 10.919 1.00 57.06 82 ASP A C 1
ATOM 657 O O . ASP A 1 82 ? -22.218 -32.669 11.358 1.00 57.06 82 ASP A O 1
ATOM 661 N N . SER A 1 83 ? -20.857 -30.911 11.369 1.00 55.56 83 SER A N 1
ATOM 662 C CA . SER A 1 83 ? -19.903 -31.556 12.297 1.00 55.56 83 SER A CA 1
ATOM 663 C C . SER A 1 83 ? -20.321 -31.539 13.776 1.00 55.56 83 SER A C 1
ATOM 665 O O . SER A 1 83 ? -19.633 -32.118 14.618 1.00 55.56 83 SER A O 1
ATOM 667 N N . TRP A 1 84 ? -21.464 -30.933 14.118 1.00 53.69 84 TRP A N 1
ATOM 668 C CA . TRP A 1 84 ? -22.008 -30.962 15.485 1.00 53.69 84 TRP A CA 1
ATOM 669 C C . TRP A 1 84 ? -22.555 -32.341 15.890 1.00 53.69 84 TRP A C 1
ATOM 671 O O . TRP A 1 84 ? -22.703 -32.610 17.081 1.00 53.69 84 TRP A O 1
ATOM 681 N N . GLN A 1 85 ? -22.792 -33.252 14.938 1.00 57.53 85 GLN A N 1
ATOM 682 C CA . GLN A 1 85 ? -23.260 -34.612 15.243 1.00 57.53 85 GLN A CA 1
ATOM 683 C C . GLN A 1 85 ? -22.185 -35.485 15.914 1.00 57.53 85 GLN A C 1
ATOM 685 O O . GLN A 1 85 ? -22.521 -36.385 16.683 1.00 57.53 85 GLN A O 1
ATOM 690 N N . CYS A 1 86 ? -20.898 -35.183 15.717 1.00 54.47 86 CYS A N 1
ATOM 691 C CA . CYS A 1 86 ? -19.796 -35.974 16.276 1.00 54.47 86 CYS A CA 1
ATOM 692 C C . CYS A 1 86 ? -19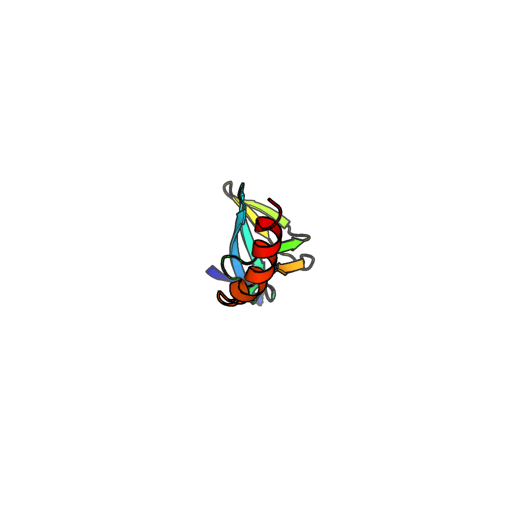.491 -35.667 17.756 1.00 54.47 86 CYS A C 1
ATOM 694 O O . CYS A 1 86 ? -18.798 -36.447 18.405 1.00 54.47 86 CYS A O 1
ATOM 696 N N . LEU A 1 87 ? -20.007 -34.560 18.312 1.00 52.28 87 LEU A N 1
ATOM 697 C CA . LEU A 1 87 ? -19.783 -34.160 19.715 1.00 52.28 87 LEU A CA 1
ATOM 698 C C . LEU A 1 87 ? -20.951 -34.509 20.656 1.00 52.28 87 LEU A C 1
ATOM 700 O O . LEU A 1 87 ? -20.806 -34.445 21.879 1.00 52.28 87 LEU A O 1
ATOM 704 N N . LEU A 1 88 ? -22.088 -34.955 20.113 1.00 55.28 88 LEU A N 1
ATOM 705 C CA . LEU A 1 88 ? -23.243 -35.390 20.901 1.00 55.28 88 LEU A CA 1
ATOM 706 C C . LEU A 1 88 ? -22.996 -36.600 21.832 1.00 55.28 88 LEU A C 1
ATOM 708 O O . LEU A 1 88 ? -23.632 -36.629 22.891 1.00 55.28 88 LEU A O 1
ATOM 712 N N . PRO A 1 89 ? -22.097 -37.573 21.553 1.00 54.78 89 PRO A N 1
ATOM 713 C CA . PRO A 1 89 ? -21.846 -38.646 22.517 1.00 54.78 89 PRO A CA 1
ATOM 714 C C . PRO A 1 89 ? -20.987 -38.210 23.719 1.00 54.78 89 PRO A C 1
ATOM 716 O O . PRO A 1 89 ? -21.063 -38.849 24.764 1.00 54.78 89 PRO A O 1
ATOM 719 N N . LEU A 1 90 ? -20.225 -37.108 23.634 1.00 51.19 90 LEU A N 1
ATOM 720 C CA . LEU A 1 90 ? -19.388 -36.627 24.748 1.00 51.19 90 LEU A CA 1
ATOM 721 C C . LEU A 1 90 ? -20.176 -35.804 25.778 1.00 51.19 90 LEU A C 1
ATOM 723 O O . LEU A 1 90 ? -19.930 -35.919 26.977 1.00 51.19 90 LEU A O 1
ATOM 727 N N . ILE A 1 91 ? -21.175 -35.030 25.343 1.00 53.84 91 ILE A N 1
ATOM 728 C CA . ILE A 1 91 ? -22.010 -34.224 26.255 1.00 53.84 91 ILE A CA 1
ATOM 729 C C . ILE A 1 91 ? -22.944 -35.113 27.097 1.00 53.84 91 ILE A C 1
ATOM 731 O O . ILE A 1 91 ? -23.234 -34.792 28.249 1.00 53.84 91 ILE A O 1
ATOM 735 N N . LYS A 1 92 ? -23.360 -36.277 26.580 1.00 50.78 92 LYS A N 1
ATOM 736 C CA . LYS A 1 92 ? -24.175 -37.233 27.350 1.00 50.78 92 LYS A CA 1
ATOM 737 C C . LYS A 1 92 ? -23.396 -37.972 28.444 1.00 50.78 92 LYS A C 1
ATOM 739 O O . LYS A 1 92 ? -24.025 -38.435 29.391 1.00 50.78 92 LYS A O 1
ATOM 744 N N . LEU A 1 93 ? -22.062 -38.042 28.369 1.00 52.41 93 LEU A N 1
ATOM 745 C CA . LEU A 1 93 ? -21.255 -38.703 29.402 1.00 52.41 93 LEU A CA 1
ATOM 746 C C . LEU A 1 93 ? -21.185 -37.887 30.707 1.00 52.41 93 LEU A C 1
ATOM 748 O O . LEU A 1 93 ? -21.135 -38.464 31.788 1.00 52.41 93 LEU A O 1
ATOM 752 N N . PHE A 1 94 ? -21.251 -36.554 30.625 1.00 47.44 94 PHE A N 1
ATOM 753 C CA . PHE A 1 94 ? -21.227 -35.679 31.806 1.00 47.44 94 PHE A CA 1
ATOM 754 C C . PHE A 1 94 ? -22.587 -35.540 32.506 1.00 47.44 94 PHE A C 1
ATOM 756 O O . PHE A 1 94 ? -22.630 -35.207 33.685 1.00 47.44 94 PHE A O 1
ATOM 763 N N . ALA A 1 95 ? -23.698 -35.832 31.822 1.00 46.28 95 ALA A N 1
ATOM 764 C CA . ALA A 1 95 ? -25.040 -35.747 32.406 1.00 46.28 95 ALA A CA 1
ATOM 765 C C . ALA A 1 95 ? -25.476 -37.015 33.172 1.00 46.28 95 ALA A C 1
ATOM 767 O O . ALA A 1 95 ? -26.525 -36.999 33.809 1.00 46.28 95 ALA A O 1
ATOM 768 N N . SER A 1 96 ? -24.693 -38.101 33.118 1.00 47.38 96 SER A N 1
ATOM 769 C CA . SER A 1 96 ? -25.003 -39.374 33.793 1.00 47.38 96 SER A CA 1
ATOM 770 C C . SER A 1 96 ? -24.258 -39.578 35.121 1.00 47.38 96 SER A C 1
ATOM 772 O O . SER A 1 96 ? -24.443 -40.612 35.758 1.00 47.38 96 SER A O 1
ATOM 774 N N . PHE A 1 97 ? -23.437 -38.616 35.554 1.00 48.56 97 PHE A N 1
ATOM 775 C CA . PHE A 1 97 ? -22.903 -38.561 36.919 1.00 48.56 97 PHE A CA 1
ATOM 776 C C . PHE A 1 97 ? -23.847 -37.723 37.792 1.00 48.56 97 PHE A C 1
ATOM 778 O O . PHE A 1 97 ? -23.573 -36.568 38.118 1.00 48.56 97 PHE A O 1
ATOM 785 N N . ARG A 1 98 ? -24.994 -38.300 38.139 1.00 50.16 98 ARG A N 1
ATOM 786 C CA . ARG A 1 98 ? -25.775 -37.888 39.303 1.00 50.16 98 ARG A CA 1
ATOM 787 C C . ARG A 1 98 ? -26.313 -39.122 40.001 1.00 50.16 98 ARG A C 1
ATOM 789 O O . ARG A 1 98 ? -26.735 -40.046 39.274 1.00 50.16 98 ARG A O 1
#

Radius of gyration: 22.76 Å; Cα contacts (8 Å, |Δi|>4): 126; chains: 1; bounding box: 38×57×59 Å

InterPro domains:
  IPR012340 Nucleic acid-binding, OB-fold [G3DSA:2.4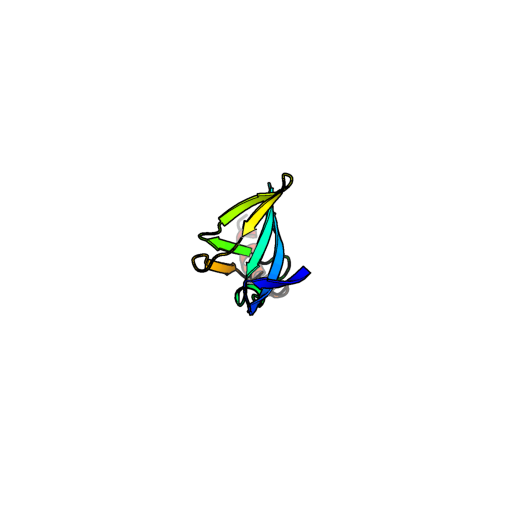0.50.140] (2-83)
  IPR012340 Nucleic acid-binding, OB-fold [SSF50249] (3-73)

Sequence (98 aa):
MEREVTVGSSLTRVKDITISDNRWRVKLTLWREACDMPHRPGTFIQVTNAVTNVHRGETLLSLTSRSFIQVYKIAIMSFPPDSWQCLLPLIKLFASFR

Mean predicted aligned error: 13.03 Å

Secondary structure (DSSP, 8-state):
-EEEEEETTEEEEEEEEEEE-SS-EEEEEEEGGGGG----TT-EEEEESPEEEEETTEEEEE--TT-EEEEE--------TTGGGGTHHHHHHHTT--

Organism: Dreissena polymorpha (NCBI:txid45954)